Protein AF-A0A842WPL5-F1 (afdb_monomer_lite)

pLDDT: mean 87.62, std 8.26, range [57.53, 95.56]

Secondary structure (DSSP, 8-state):
--SS-HHHHHTS-HHHHHHHHHHHHHHHHHTTTT-HHHHHHHHHHHHHHHHHHHHHHH-

Radius of gyration: 11.8 Å; chains: 1; bounding box: 28×16×30 Å

Structure (mmCIF, N/CA/C/O backbone):
data_AF-A0A842WPL5-F1
#
_entry.id   AF-A0A842WPL5-F1
#
loop_
_atom_site.group_PDB
_atom_site.id
_atom_site.type_symbol
_atom_site.label_atom_id
_atom_site.label_alt_id
_atom_site.label_comp_id
_atom_site.label_asym_id
_atom_site.label_entity_id
_atom_site.label_seq_id
_atom_site.pdbx_PDB_ins_code
_atom_site.Cartn_x
_atom_site.Cartn_y
_atom_site.Cartn_z
_atom_site.occupancy
_atom_site.B_iso_or_equiv
_atom_site.auth_seq_id
_atom_site.auth_comp_id
_atom_site.auth_asym_id
_atom_site.auth_atom_id
_atom_site.pdbx_PDB_model_num
ATOM 1 N N . MET A 1 1 ? -2.575 -6.876 -12.935 1.00 58.09 1 MET A N 1
ATOM 2 C CA . MET A 1 1 ? -1.870 -7.463 -11.779 1.00 58.09 1 MET A CA 1
ATOM 3 C C . MET A 1 1 ? -1.894 -6.436 -10.663 1.00 58.09 1 MET A C 1
ATOM 5 O O . MET A 1 1 ? -1.444 -5.327 -10.909 1.00 58.09 1 MET A O 1
ATOM 9 N N . ALA A 1 2 ? -2.474 -6.745 -9.506 1.00 67.19 2 ALA A N 1
ATOM 10 C CA . ALA A 1 2 ? -2.393 -5.868 -8.340 1.00 67.19 2 ALA A CA 1
ATOM 11 C C . ALA A 1 2 ? -1.282 -6.396 -7.431 1.00 67.19 2 ALA A C 1
ATOM 13 O O . ALA A 1 2 ? -1.225 -7.602 -7.222 1.00 67.19 2 ALA A O 1
ATOM 14 N N . VAL A 1 3 ? -0.424 -5.513 -6.910 1.00 76.56 3 VAL A N 1
ATOM 15 C CA . VAL A 1 3 ? 0.631 -5.905 -5.953 1.00 76.56 3 VAL A CA 1
ATOM 16 C C . VAL A 1 3 ? 0.016 -6.517 -4.689 1.00 76.56 3 VAL A C 1
ATOM 18 O O . VAL A 1 3 ? 0.542 -7.487 -4.169 1.00 76.56 3 VAL A O 1
ATOM 21 N N . TYR A 1 4 ? -1.140 -5.994 -4.264 1.00 81.88 4 TYR A N 1
ATOM 22 C CA . TYR A 1 4 ? -1.975 -6.554 -3.202 1.00 81.88 4 TYR A CA 1
ATOM 23 C C . TYR A 1 4 ? -3.459 -6.371 -3.538 1.00 81.88 4 TYR A C 1
ATOM 25 O O . TYR A 1 4 ? -3.866 -5.309 -4.037 1.00 81.88 4 TYR A O 1
ATOM 33 N N . ARG A 1 5 ? -4.281 -7.383 -3.250 1.00 84.88 5 ARG A N 1
ATOM 34 C CA . ARG A 1 5 ? -5.748 -7.295 -3.246 1.00 84.88 5 ARG A CA 1
ATOM 35 C C . ARG A 1 5 ? -6.226 -6.739 -1.905 1.00 84.88 5 ARG A C 1
ATOM 37 O O . ARG A 1 5 ? -5.628 -6.972 -0.862 1.00 84.88 5 ARG A O 1
ATOM 44 N N . ILE A 1 6 ? -7.358 -6.037 -1.917 1.00 83.19 6 ILE A N 1
ATOM 45 C CA . ILE A 1 6 ? -7.953 -5.465 -0.694 1.00 83.19 6 ILE A CA 1
ATOM 46 C C . ILE A 1 6 ? -8.292 -6.557 0.332 1.00 83.19 6 ILE A C 1
ATOM 48 O O . ILE A 1 6 ? -8.102 -6.350 1.527 1.00 83.19 6 ILE A O 1
ATOM 52 N N . SER A 1 7 ? -8.748 -7.725 -0.129 1.00 85.75 7 SER A N 1
ATOM 53 C CA . SER A 1 7 ? -9.040 -8.879 0.729 1.00 85.75 7 SER A CA 1
ATOM 54 C C . SER A 1 7 ? -7.816 -9.356 1.512 1.00 85.75 7 SER A C 1
ATOM 56 O O . SER A 1 7 ? -7.946 -9.708 2.677 1.00 85.75 7 SER A O 1
ATOM 58 N N . GLU A 1 8 ? -6.634 -9.319 0.893 1.00 85.62 8 GLU A N 1
ATOM 59 C CA . GLU A 1 8 ? -5.373 -9.716 1.528 1.00 85.62 8 GLU A CA 1
ATOM 60 C C . GLU A 1 8 ? -4.940 -8.696 2.582 1.00 85.62 8 GLU A C 1
ATOM 62 O O . GLU A 1 8 ? -4.406 -9.069 3.616 1.00 85.62 8 GLU A O 1
ATOM 67 N N . LEU A 1 9 ? -5.203 -7.408 2.347 1.00 87.31 9 LEU A N 1
ATOM 68 C CA . LEU A 1 9 ? -4.801 -6.334 3.254 1.00 87.31 9 LEU A CA 1
ATOM 69 C C . LEU A 1 9 ? -5.735 -6.177 4.465 1.00 87.31 9 LEU A C 1
ATOM 71 O O . LEU A 1 9 ? -5.284 -5.780 5.534 1.00 87.31 9 LEU A O 1
ATOM 75 N N . ARG A 1 10 ? -7.033 -6.482 4.326 1.00 84.81 10 ARG A N 1
ATOM 76 C CA . ARG A 1 10 ? -8.010 -6.346 5.426 1.00 84.81 10 ARG A CA 1
ATOM 77 C C . ARG A 1 10 ? -7.747 -7.292 6.597 1.00 84.81 10 ARG A C 1
ATOM 79 O O . ARG A 1 10 ? -8.042 -6.921 7.728 1.00 84.81 10 ARG A O 1
ATOM 86 N N . GLY A 1 11 ? -7.199 -8.477 6.329 1.00 87.25 11 GLY A N 1
ATOM 87 C CA . GLY A 1 11 ? -6.868 -9.465 7.361 1.00 87.25 11 GLY A CA 1
ATOM 88 C C . GLY A 1 11 ? -5.592 -9.157 8.148 1.00 87.25 11 GLY A C 1
ATOM 89 O O . GLY A 1 11 ? -5.330 -9.819 9.144 1.00 87.25 11 GLY A O 1
ATOM 90 N N . LEU A 1 12 ? -4.804 -8.168 7.718 1.00 89.62 12 LEU A N 1
ATOM 91 C CA . LEU A 1 12 ? -3.531 -7.831 8.349 1.00 89.62 12 LEU A CA 1
ATOM 92 C C . LEU A 1 12 ? -3.727 -6.929 9.563 1.00 89.62 12 LEU A C 1
ATOM 94 O O . LEU A 1 12 ? -4.616 -6.074 9.582 1.00 89.62 12 LEU A O 1
ATOM 98 N N . SER A 1 13 ? -2.855 -7.072 10.553 1.00 91.56 13 SER A N 1
ATOM 99 C CA . SER A 1 13 ? -2.704 -6.144 11.674 1.00 91.56 13 SER A CA 1
ATOM 100 C C . SER A 1 13 ? -2.168 -4.779 11.217 1.00 91.56 13 SER A C 1
ATOM 102 O O . SER A 1 13 ? -1.681 -4.617 10.098 1.00 91.56 13 SER A O 1
ATOM 104 N N . GLU A 1 14 ? -2.265 -3.755 12.071 1.00 90.06 14 GLU A N 1
ATOM 105 C CA . GLU A 1 14 ? -1.721 -2.427 11.745 1.00 90.06 14 GLU A CA 1
ATOM 106 C C . GLU A 1 14 ? -0.198 -2.460 11.539 1.00 90.06 14 GLU A C 1
ATOM 108 O O . GLU A 1 14 ? 0.291 -1.866 10.583 1.00 90.06 14 GLU A O 1
ATOM 113 N N . ALA A 1 15 ? 0.530 -3.238 12.347 1.00 91.75 15 ALA A N 1
ATOM 114 C CA . ALA A 1 15 ? 1.977 -3.406 12.212 1.00 91.75 15 ALA A CA 1
ATOM 115 C C . ALA A 1 15 ? 2.373 -4.077 10.884 1.00 91.75 15 ALA A C 1
ATOM 117 O O . ALA A 1 15 ? 3.341 -3.679 10.239 1.00 91.75 15 ALA A O 1
ATOM 118 N N . GLU A 1 16 ? 1.607 -5.069 10.428 1.00 92.94 16 GLU A N 1
ATOM 119 C CA . GLU A 1 16 ? 1.845 -5.715 9.132 1.00 92.94 16 GLU A CA 1
ATOM 120 C C . GLU A 1 16 ? 1.536 -4.785 7.955 1.00 92.94 16 GLU A C 1
ATOM 122 O O . GLU A 1 16 ? 2.239 -4.809 6.942 1.00 92.94 16 GLU A O 1
ATOM 127 N N . LEU A 1 17 ? 0.505 -3.944 8.084 1.00 92.94 17 LEU A N 1
ATOM 128 C CA . LEU A 1 17 ? 0.208 -2.896 7.108 1.00 92.94 17 LEU A CA 1
ATOM 129 C C . LEU A 1 17 ? 1.327 -1.847 7.049 1.00 92.94 17 LEU A C 1
ATOM 131 O O . LEU A 1 17 ? 1.683 -1.420 5.953 1.00 92.94 17 LEU A O 1
ATOM 135 N N . GLU A 1 18 ? 1.891 -1.462 8.196 1.00 93.88 18 GLU A N 1
ATOM 136 C CA . GLU A 1 18 ? 3.045 -0.556 8.303 1.00 93.88 18 GLU A CA 1
ATOM 137 C C . GLU A 1 18 ? 4.269 -1.141 7.588 1.00 93.88 18 GLU A C 1
ATOM 139 O O . GLU A 1 18 ? 4.836 -0.511 6.699 1.00 93.88 18 GLU A O 1
ATOM 144 N N . LYS A 1 19 ? 4.609 -2.398 7.888 1.00 95.06 19 LYS A N 1
ATOM 145 C CA . LYS A 1 19 ? 5.749 -3.082 7.274 1.00 95.06 19 LYS A CA 1
ATOM 146 C C . LYS A 1 19 ? 5.614 -3.168 5.752 1.00 95.06 19 LYS A C 1
ATOM 148 O O . LYS A 1 19 ? 6.541 -2.841 5.017 1.00 95.06 19 LYS A O 1
ATOM 153 N N . LYS A 1 20 ? 4.430 -3.542 5.254 1.00 92.81 20 LYS A N 1
ATOM 154 C CA . LYS A 1 20 ? 4.161 -3.573 3.807 1.00 92.81 20 LYS A CA 1
ATOM 155 C C . LYS A 1 20 ? 4.224 -2.189 3.165 1.00 92.81 20 LYS A C 1
ATOM 157 O O . LYS A 1 20 ? 4.587 -2.078 1.996 1.00 92.81 20 LYS A O 1
ATOM 162 N N . LEU A 1 21 ? 3.836 -1.141 3.889 1.00 95.00 21 LEU A N 1
ATOM 163 C CA . LEU A 1 21 ? 3.920 0.235 3.410 1.00 95.00 21 LEU A CA 1
ATOM 164 C C . LEU A 1 21 ? 5.383 0.662 3.220 1.00 95.00 21 LEU A C 1
ATOM 166 O O . LEU A 1 21 ? 5.708 1.234 2.180 1.00 95.00 21 LEU A O 1
ATOM 170 N N . GLU A 1 22 ? 6.257 0.353 4.179 1.00 95.56 22 GLU A N 1
ATOM 171 C CA . GLU A 1 22 ? 7.698 0.622 4.083 1.00 95.56 22 GLU A CA 1
ATOM 172 C C . GLU A 1 22 ? 8.339 -0.113 2.901 1.00 95.56 22 GLU A C 1
ATOM 174 O O . GLU A 1 22 ? 9.003 0.516 2.076 1.00 95.56 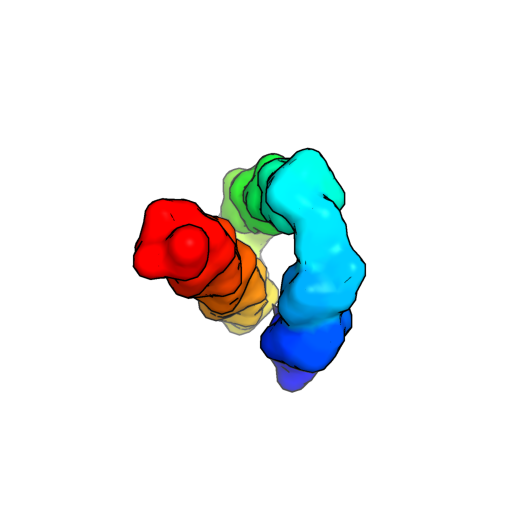22 GLU A O 1
ATOM 179 N N . GLU A 1 23 ? 8.055 -1.410 2.747 1.00 94.44 23 GLU A N 1
ATOM 180 C CA . GLU A 1 23 ? 8.541 -2.224 1.623 1.00 94.44 23 GLU A CA 1
ATOM 181 C C . GLU A 1 23 ? 8.136 -1.629 0.262 1.00 94.44 23 GLU A C 1
ATOM 183 O O . GLU A 1 23 ? 8.943 -1.553 -0.667 1.00 94.44 23 GLU A O 1
ATOM 188 N N . LEU A 1 24 ? 6.886 -1.170 0.130 1.00 93.38 24 LEU A N 1
ATOM 189 C CA . LEU A 1 24 ? 6.392 -0.564 -1.109 1.00 93.38 24 LEU A CA 1
ATOM 190 C C . LEU A 1 24 ? 7.018 0.806 -1.390 1.00 93.38 24 LEU A C 1
ATOM 192 O O . LEU A 1 24 ? 7.260 1.127 -2.554 1.00 93.38 24 LEU A O 1
ATOM 196 N N . ASN A 1 25 ? 7.270 1.613 -0.359 1.00 92.69 25 ASN A N 1
ATOM 197 C CA . ASN A 1 25 ? 7.940 2.904 -0.516 1.00 92.69 25 ASN A CA 1
ATOM 198 C C . ASN A 1 25 ? 9.395 2.722 -0.959 1.00 92.69 25 ASN A C 1
ATOM 200 O O . ASN A 1 25 ? 9.834 3.414 -1.880 1.00 92.69 25 ASN A O 1
ATOM 204 N N . LEU A 1 26 ? 10.107 1.754 -0.377 1.00 93.8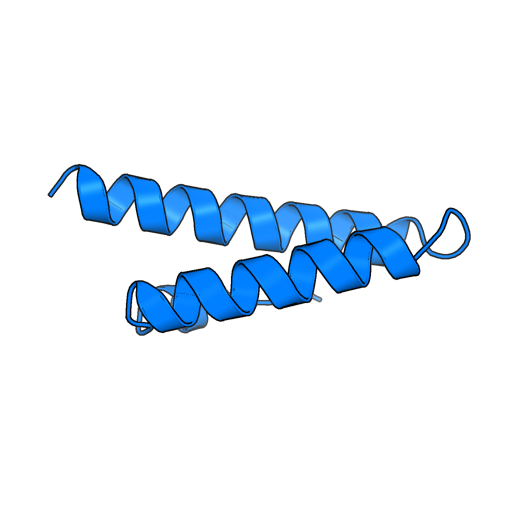8 26 LEU A N 1
ATOM 205 C CA . LEU A 1 26 ? 11.464 1.410 -0.794 1.00 93.88 26 LEU A CA 1
ATOM 206 C C . LEU A 1 26 ? 11.484 0.926 -2.250 1.00 93.88 26 LEU A C 1
ATOM 208 O O . LEU A 1 26 ? 12.228 1.457 -3.071 1.00 93.88 26 LEU A O 1
ATOM 212 N N . ALA A 1 27 ? 10.580 0.013 -2.611 1.00 89.62 27 ALA A N 1
ATOM 213 C CA . ALA A 1 27 ? 10.465 -0.480 -3.982 1.00 89.62 27 ALA A CA 1
ATOM 214 C C . ALA A 1 27 ? 10.112 0.624 -4.998 1.00 89.62 27 ALA A C 1
ATOM 216 O O . ALA A 1 27 ? 10.458 0.517 -6.176 1.00 89.62 27 ALA A O 1
ATOM 217 N N . LEU A 1 28 ? 9.402 1.677 -4.573 1.00 90.44 28 LEU A N 1
ATOM 218 C CA . LEU A 1 28 ? 9.093 2.830 -5.418 1.00 90.44 28 LEU A CA 1
ATOM 219 C C . LEU A 1 28 ? 10.313 3.737 -5.625 1.00 90.44 28 LEU A C 1
ATOM 221 O O . LEU A 1 28 ? 10.495 4.246 -6.730 1.00 90.44 28 LEU A O 1
ATOM 225 N N . LEU A 1 29 ? 11.124 3.926 -4.582 1.00 88.69 29 LEU A N 1
ATOM 226 C CA . LEU A 1 29 ? 12.390 4.662 -4.634 1.00 88.69 29 LEU A CA 1
ATOM 227 C C . LEU A 1 29 ? 13.399 3.961 -5.551 1.00 88.69 29 LEU A C 1
ATOM 229 O O . LEU A 1 29 ? 13.981 4.600 -6.424 1.00 88.69 29 LEU A O 1
ATOM 233 N N . GLU A 1 30 ? 13.548 2.646 -5.404 1.00 87.31 30 GLU A N 1
ATOM 234 C CA . GLU A 1 30 ? 14.462 1.829 -6.212 1.00 87.31 30 GLU A CA 1
ATOM 235 C C . GLU A 1 30 ? 13.981 1.632 -7.657 1.00 87.31 30 GLU A C 1
ATOM 237 O O . GLU A 1 30 ? 14.782 1.410 -8.560 1.00 87.31 30 GLU A O 1
ATOM 242 N N . GLY A 1 31 ? 12.667 1.710 -7.899 1.00 78.25 31 GLY A N 1
ATOM 243 C CA . GLY A 1 31 ? 12.060 1.392 -9.193 1.00 78.25 31 GLY A CA 1
ATOM 244 C C . GLY A 1 31 ? 12.451 2.324 -10.344 1.00 78.25 31 GLY A C 1
ATOM 245 O O . GLY A 1 31 ? 12.281 1.936 -11.503 1.00 78.25 31 GLY A O 1
ATOM 246 N N . GLY A 1 32 ? 12.961 3.525 -10.041 1.00 74.56 32 GLY A N 1
ATOM 247 C CA . GLY A 1 32 ? 13.442 4.498 -11.026 1.00 74.56 32 GLY A CA 1
ATOM 248 C C . GLY A 1 32 ? 12.412 4.865 -12.113 1.00 74.56 32 GLY A C 1
ATOM 249 O O . GLY A 1 32 ? 11.257 4.435 -12.081 1.00 74.56 32 GLY A O 1
ATOM 250 N N . PRO A 1 33 ? 12.778 5.679 -13.114 1.00 74.56 33 PRO A N 1
ATOM 251 C CA . PRO A 1 33 ? 11.891 5.996 -14.237 1.00 74.56 33 PRO A CA 1
ATOM 252 C C . PRO A 1 33 ? 11.693 4.824 -15.218 1.00 74.56 33 PRO A C 1
ATOM 254 O O . PRO A 1 33 ? 10.781 4.875 -16.041 1.00 74.56 33 PRO A O 1
ATOM 257 N N . GLU A 1 34 ? 12.498 3.761 -15.124 1.00 73.88 34 GLU A N 1
ATOM 258 C CA . GLU A 1 34 ? 12.566 2.681 -16.120 1.00 73.88 34 GLU A CA 1
ATOM 259 C C . GLU A 1 34 ? 11.334 1.767 -16.152 1.00 73.88 34 GLU A C 1
ATOM 261 O O . GLU A 1 34 ? 11.043 1.151 -17.176 1.00 73.88 34 GLU A O 1
ATOM 266 N N . ASN A 1 35 ? 10.556 1.696 -15.066 1.00 82.81 35 ASN A N 1
ATOM 267 C CA . ASN A 1 35 ? 9.371 0.838 -14.995 1.00 82.81 35 ASN A CA 1
ATOM 268 C C . ASN A 1 35 ? 8.102 1.589 -14.544 1.00 82.81 35 ASN A C 1
ATOM 270 O O . ASN A 1 35 ? 7.529 1.307 -13.484 1.00 82.81 35 ASN A O 1
ATOM 274 N N . PRO A 1 36 ? 7.558 2.498 -15.380 1.00 86.75 36 PRO A N 1
ATOM 275 C CA . PRO A 1 36 ? 6.432 3.359 -15.010 1.00 86.75 36 PRO A CA 1
ATOM 276 C C . PRO A 1 36 ? 5.147 2.579 -14.696 1.00 86.75 36 PRO A C 1
ATOM 278 O O . PRO A 1 36 ? 4.373 2.977 -13.821 1.00 86.75 36 PRO A O 1
ATOM 281 N N . LYS A 1 37 ? 4.920 1.438 -15.367 1.00 89.00 37 LYS A N 1
ATOM 282 C CA . LYS A 1 37 ? 3.779 0.549 -15.085 1.00 89.00 37 LYS A CA 1
ATOM 283 C C . LYS A 1 37 ? 3.883 -0.070 -13.689 1.00 89.00 37 LYS A C 1
ATOM 285 O O . LYS A 1 37 ? 2.897 -0.057 -12.955 1.00 89.00 37 LYS A O 1
ATOM 290 N N . LYS A 1 38 ? 5.069 -0.556 -13.304 1.00 87.81 38 LYS A N 1
ATOM 291 C CA . LYS A 1 38 ? 5.326 -1.126 -11.973 1.00 87.81 38 LYS A CA 1
ATOM 292 C C . LYS A 1 38 ? 5.142 -0.060 -10.893 1.00 87.81 38 LYS A C 1
ATOM 294 O O . LYS A 1 38 ? 4.388 -0.276 -9.949 1.00 87.81 38 LYS A O 1
ATOM 299 N N . ASN A 1 39 ? 5.701 1.131 -11.104 1.00 90.81 39 ASN A N 1
ATOM 300 C CA . ASN A 1 39 ? 5.571 2.256 -10.175 1.00 90.81 39 ASN A CA 1
ATOM 301 C C . ASN A 1 39 ? 4.112 2.686 -9.988 1.00 90.81 39 ASN A C 1
ATOM 303 O O . ASN A 1 39 ? 3.687 2.993 -8.875 1.00 90.81 39 ASN A O 1
ATOM 307 N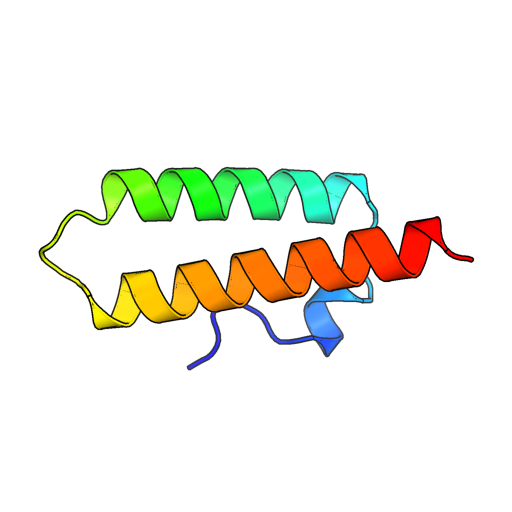 N . ARG A 1 40 ? 3.306 2.672 -11.060 1.00 91.94 40 ARG A N 1
ATOM 308 C CA . ARG A 1 40 ? 1.863 2.938 -10.968 1.00 91.94 40 ARG A CA 1
ATOM 309 C C . ARG A 1 40 ? 1.156 1.914 -10.080 1.00 91.94 40 ARG A C 1
ATOM 311 O O . ARG A 1 40 ? 0.307 2.304 -9.282 1.00 91.94 40 ARG A O 1
ATOM 318 N N . GLU A 1 41 ? 1.480 0.633 -10.211 1.00 91.62 41 GLU A N 1
ATOM 319 C CA . GLU A 1 41 ? 0.857 -0.415 -9.398 1.00 91.62 41 GLU A CA 1
ATOM 320 C C . GLU A 1 41 ? 1.310 -0.370 -7.932 1.00 91.62 41 GLU A C 1
ATOM 322 O O . GLU A 1 41 ? 0.471 -0.532 -7.044 1.00 91.62 41 GLU A O 1
ATOM 327 N N . ILE A 1 42 ? 2.579 -0.042 -7.668 1.00 92.56 42 ILE A N 1
ATOM 328 C CA . ILE A 1 42 ? 3.098 0.195 -6.312 1.00 92.56 42 ILE A CA 1
ATOM 329 C C . ILE A 1 42 ? 2.375 1.379 -5.657 1.00 92.56 42 ILE A C 1
ATOM 331 O O . ILE A 1 42 ? 1.838 1.238 -4.560 1.00 92.56 42 ILE A O 1
ATOM 335 N N . ARG A 1 43 ? 2.240 2.517 -6.356 1.00 92.69 43 ARG A N 1
ATOM 336 C CA . ARG A 1 43 ? 1.493 3.685 -5.847 1.00 92.69 43 ARG A CA 1
ATOM 337 C C . ARG A 1 43 ? 0.040 3.355 -5.509 1.00 92.69 43 ARG A C 1
ATOM 339 O O . ARG A 1 43 ? -0.473 3.791 -4.482 1.00 92.69 43 ARG A O 1
ATOM 346 N N . LYS A 1 44 ? -0.631 2.554 -6.343 1.00 93.44 44 LYS A N 1
ATOM 347 C CA . LYS A 1 44 ? -1.995 2.085 -6.049 1.00 93.44 44 LYS A CA 1
ATOM 348 C C . LYS A 1 44 ? -2.041 1.188 -4.813 1.00 93.44 44 LYS A C 1
ATOM 350 O O . LYS A 1 44 ? -3.010 1.246 -4.065 1.00 93.44 44 LYS A O 1
ATOM 355 N N . ALA A 1 45 ? -1.039 0.334 -4.614 1.00 93.44 45 ALA A N 1
ATOM 356 C CA . ALA A 1 45 ? -0.959 -0.525 -3.439 1.00 93.44 45 ALA A CA 1
ATOM 357 C C . ALA A 1 45 ? -0.755 0.290 -2.152 1.00 93.44 45 ALA A C 1
ATOM 359 O O . ALA A 1 45 ? -1.496 0.080 -1.195 1.00 93.44 45 ALA A O 1
ATOM 360 N N . ILE A 1 46 ? 0.141 1.283 -2.181 1.00 94.56 46 ILE A N 1
ATOM 361 C CA . ILE A 1 46 ? 0.344 2.255 -1.094 1.00 94.56 46 ILE A CA 1
ATOM 362 C C . ILE A 1 46 ? -0.977 2.945 -0.737 1.00 94.56 46 ILE A C 1
ATOM 364 O O . ILE A 1 46 ? -1.387 2.935 0.422 1.00 94.56 46 ILE A O 1
ATOM 368 N N . ALA A 1 47 ? -1.691 3.477 -1.736 1.00 94.75 47 ALA A N 1
ATOM 369 C CA . ALA A 1 47 ? -2.966 4.155 -1.514 1.00 94.75 47 ALA A CA 1
ATOM 370 C C . ALA A 1 47 ? -4.003 3.248 -0.826 1.00 94.75 47 ALA A C 1
ATOM 372 O O . ALA A 1 47 ? -4.657 3.680 0.117 1.00 94.75 47 ALA A O 1
ATOM 373 N N . ARG A 1 48 ? -4.114 1.975 -1.237 1.00 93.50 48 ARG A N 1
ATOM 374 C CA . ARG A 1 48 ? -5.033 1.007 -0.608 1.00 93.50 48 ARG A CA 1
ATOM 375 C C . ARG A 1 48 ? -4.689 0.744 0.857 1.00 93.50 48 ARG A C 1
ATOM 377 O O . ARG A 1 48 ? -5.598 0.685 1.679 1.00 93.50 48 ARG A O 1
ATOM 384 N N . ILE A 1 49 ? -3.404 0.594 1.183 1.00 94.06 49 ILE A N 1
ATOM 385 C CA . ILE A 1 49 ? -2.955 0.401 2.570 1.00 94.06 49 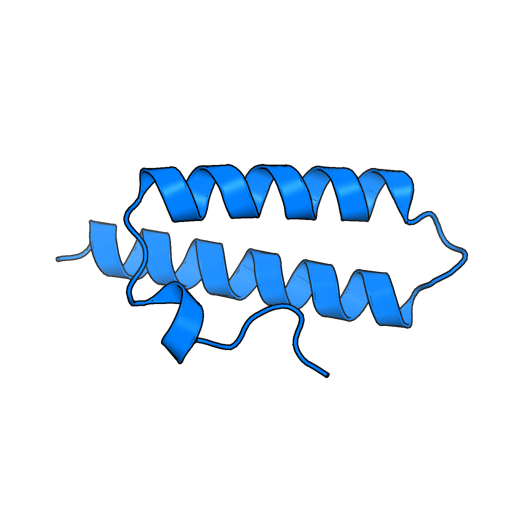ILE A CA 1
ATOM 386 C C . ILE A 1 49 ? -3.314 1.624 3.416 1.00 94.06 49 ILE A C 1
ATOM 388 O O . ILE A 1 49 ? -3.906 1.471 4.481 1.00 94.06 49 ILE A O 1
ATOM 392 N N . LEU A 1 50 ? -3.026 2.833 2.926 1.00 93.69 50 LEU A N 1
ATOM 393 C CA . LEU A 1 50 ? -3.357 4.073 3.632 1.00 93.69 50 LEU A CA 1
ATOM 394 C C . LEU A 1 50 ? -4.867 4.227 3.852 1.00 93.69 50 LEU A C 1
ATOM 396 O O . LEU A 1 50 ? -5.287 4.607 4.944 1.00 93.69 50 LEU A O 1
ATOM 400 N N . THR A 1 51 ? -5.690 3.883 2.856 1.00 93.94 51 THR A N 1
ATOM 401 C CA . THR A 1 51 ? -7.151 3.851 3.009 1.00 93.94 51 THR A CA 1
ATOM 402 C C . THR A 1 51 ? -7.567 2.902 4.128 1.00 93.94 51 THR A C 1
ATOM 404 O O . THR A 1 51 ? -8.313 3.315 5.007 1.00 93.94 51 THR A O 1
ATOM 407 N N . LEU A 1 52 ? -7.044 1.675 4.158 1.00 91.06 52 LEU A N 1
ATOM 408 C CA . LEU A 1 52 ? -7.385 0.696 5.194 1.00 91.06 52 LEU A CA 1
ATOM 409 C C . LEU A 1 52 ? -6.928 1.127 6.591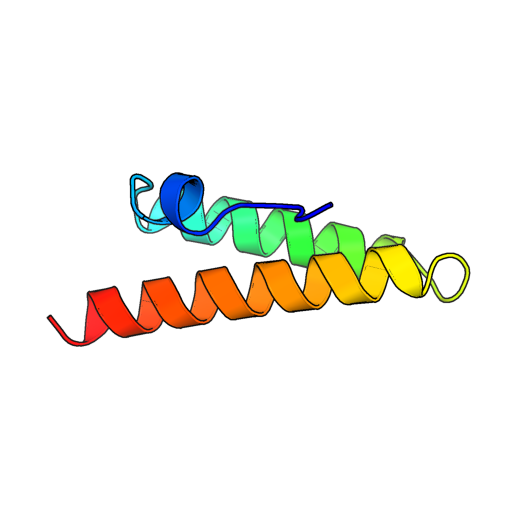 1.00 91.06 52 LEU A C 1
ATOM 411 O O . LEU A 1 52 ? -7.674 0.956 7.552 1.00 91.06 52 LEU A O 1
ATOM 415 N N . LYS A 1 53 ? -5.737 1.722 6.721 1.00 90.75 53 LYS A N 1
ATOM 416 C CA . LYS A 1 53 ? -5.285 2.297 7.999 1.00 90.75 53 LYS A CA 1
ATOM 417 C C . LYS A 1 53 ? -6.230 3.407 8.469 1.00 90.75 53 LYS A C 1
ATOM 419 O O . LYS A 1 53 ? -6.578 3.458 9.644 1.00 90.75 53 LYS A O 1
ATOM 424 N N . ASN A 1 54 ? -6.680 4.269 7.559 1.00 92.38 54 ASN A N 1
ATOM 425 C CA . ASN A 1 54 ? -7.635 5.331 7.880 1.00 92.38 54 ASN A CA 1
ATOM 426 C C . ASN A 1 54 ? -9.031 4.795 8.225 1.00 92.38 54 ASN A C 1
ATOM 428 O O . ASN A 1 54 ? -9.675 5.350 9.109 1.00 92.38 54 ASN A O 1
ATOM 432 N N . GLU A 1 55 ? -9.497 3.739 7.551 1.00 89.75 55 GLU A N 1
ATOM 433 C CA . GLU A 1 55 ? -10.741 3.042 7.901 1.00 89.75 55 GLU A CA 1
ATOM 434 C C . GLU A 1 55 ? -10.662 2.498 9.329 1.00 89.75 55 GLU A C 1
ATOM 436 O O . GLU A 1 55 ? -11.543 2.792 10.129 1.00 89.75 55 GLU A O 1
ATOM 441 N N . LYS A 1 56 ? -9.567 1.810 9.681 1.00 85.94 56 LYS A N 1
ATOM 442 C CA . LYS A 1 56 ? -9.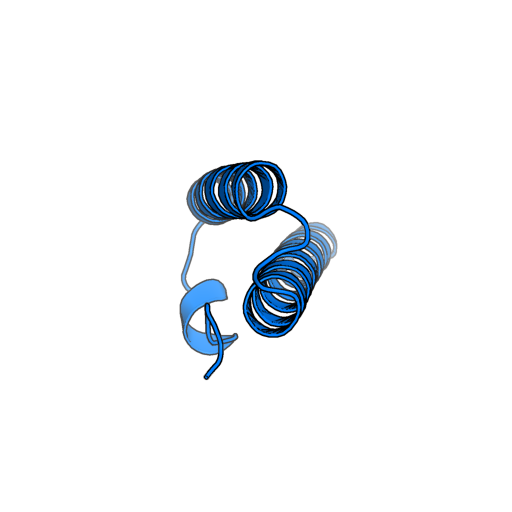354 1.263 11.029 1.00 85.94 56 LYS A CA 1
ATOM 443 C C . LYS A 1 56 ? -9.326 2.329 12.124 1.00 85.94 56 LYS A C 1
ATOM 445 O O . LYS A 1 56 ? -9.882 2.094 13.184 1.00 85.94 56 LYS A O 1
ATOM 450 N N . LYS A 1 57 ? -8.721 3.494 11.865 1.00 86.19 57 LYS A N 1
ATOM 451 C CA . LYS A 1 57 ? -8.652 4.618 12.820 1.00 86.19 57 LYS A CA 1
ATOM 452 C C . LYS A 1 57 ? -9.989 5.323 13.070 1.00 86.19 57 LYS A C 1
ATOM 454 O O . LYS A 1 57 ? -10.092 6.079 14.029 1.00 86.19 57 LYS A O 1
ATOM 459 N N . LYS A 1 58 ? -10.964 5.172 12.167 1.00 83.12 58 LYS A N 1
ATOM 460 C CA . LYS A 1 58 ? -12.291 5.801 12.276 1.00 83.12 58 LYS A CA 1
ATOM 461 C C . LYS A 1 58 ? -13.315 4.939 13.024 1.00 83.12 58 LYS A C 1
ATOM 463 O O . LYS A 1 58 ? -14.386 5.453 13.336 1.00 83.12 58 LYS A O 1
ATOM 468 N N . THR A 1 59 ? -13.002 3.666 13.253 1.00 57.53 59 THR A N 1
ATOM 469 C CA . THR A 1 59 ? -13.764 2.711 14.079 1.00 57.53 59 THR A CA 1
ATOM 470 C C . THR A 1 59 ? -13.266 2.724 15.509 1.00 57.53 59 THR A C 1
ATOM 472 O O . THR A 1 59 ? -14.126 2.625 16.406 1.00 57.53 59 THR A O 1
#

Foldseek 3Di:
DAPDDLVRLLPDDLVVLVVLLVVLVVCLVVVPPPCVVVNVRSVVSNVSSVVSVVVVVVD

Sequence (59 aa):
MAVYRISELRGLSEAELEKKLEELNLALLEGGPENPKKNREIRKAIARILTLKNEKKKT